Protein AF-A0A7S1BGA7-F1 (afdb_monomer_lite)

Sequence (135 aa):
MKSSSRQMRRGGRAHPSSSSSSSSSSSMCDEYGHMTSEGHTYIHPTPFVLQNGAVLPRAQLRYRIYTDTVLNERRDNVLVICHALTGNASLDSWWGGLLGPGRAFDTSRYLVVCANVLGSCYGSTCALSENPDTP

Structure (mmCIF, N/CA/C/O backbone):
data_AF-A0A7S1BGA7-F1
#
_entry.id   AF-A0A7S1BGA7-F1
#
loop_
_atom_site.group_PDB
_atom_site.id
_atom_site.type_symbol
_atom_site.label_atom_id
_atom_site.label_alt_id
_atom_site.label_comp_id
_atom_site.label_asym_id
_atom_site.label_entity_id
_atom_site.label_seq_id
_atom_site.pdbx_PDB_ins_code
_atom_site.Cartn_x
_atom_site.Cartn_y
_atom_site.Cartn_z
_atom_site.occupancy
_atom_site.B_iso_or_equiv
_atom_site.auth_seq_id
_atom_site.auth_comp_id
_atom_site.auth_asym_id
_atom_site.auth_atom_id
_atom_site.pdbx_PDB_model_num
ATOM 1 N N . MET A 1 1 ? -6.233 56.112 64.929 1.00 36.75 1 MET A N 1
ATOM 2 C CA . MET A 1 1 ? -5.097 56.999 65.288 1.00 36.75 1 MET A CA 1
ATOM 3 C C . MET A 1 1 ? -3.824 56.261 64.871 1.00 36.75 1 MET A C 1
ATOM 5 O O . MET A 1 1 ? -3.621 55.191 65.409 1.00 36.75 1 MET A O 1
ATOM 9 N N . LYS A 1 2 ? -2.985 56.634 63.900 1.00 35.62 2 LYS A N 1
ATOM 10 C CA . LYS A 1 2 ? -2.779 57.838 63.077 1.00 35.62 2 LYS A CA 1
ATOM 11 C C . LYS A 1 2 ? -2.262 57.417 61.675 1.00 35.62 2 LYS A C 1
ATOM 13 O O . LYS A 1 2 ? -1.723 56.328 61.529 1.00 35.62 2 LYS A O 1
ATOM 18 N N . SER A 1 3 ? -2.450 58.327 60.714 1.00 36.50 3 SER A N 1
ATOM 19 C CA . SER A 1 3 ? -1.900 58.481 59.345 1.00 36.50 3 SER A CA 1
ATOM 20 C C . SER A 1 3 ? -0.373 58.223 59.218 1.00 36.50 3 SER A C 1
ATOM 22 O O . SER A 1 3 ? 0.287 58.086 60.236 1.00 36.50 3 SER A O 1
ATOM 24 N N . SER A 1 4 ? 0.329 58.220 58.072 1.00 40.41 4 SER A N 1
ATOM 25 C CA . SER 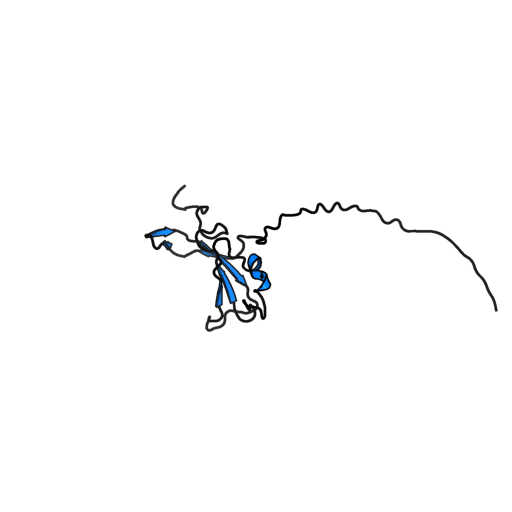A 1 4 ? 0.165 58.906 56.779 1.00 40.41 4 SER A CA 1
ATOM 26 C C . SER A 1 4 ? 1.229 58.423 55.759 1.00 40.41 4 SER A C 1
ATOM 28 O O . SER A 1 4 ? 2.377 58.211 56.133 1.00 40.41 4 SER A O 1
ATOM 30 N N . SER A 1 5 ? 0.835 58.318 54.486 1.00 45.41 5 SER A N 1
ATOM 31 C CA . SER A 1 5 ? 1.498 58.697 53.212 1.00 45.41 5 SER A CA 1
ATOM 32 C C . SER A 1 5 ? 3.036 58.813 53.062 1.00 45.41 5 SER A C 1
ATOM 34 O O . SER A 1 5 ? 3.645 59.679 53.687 1.00 45.41 5 SER A O 1
ATOM 36 N N . ARG A 1 6 ? 3.611 58.159 52.024 1.00 38.50 6 ARG A N 1
ATOM 37 C CA . ARG A 1 6 ? 4.491 58.810 51.011 1.00 38.50 6 ARG A CA 1
ATOM 38 C C . ARG A 1 6 ? 4.761 57.946 49.754 1.00 38.50 6 ARG A C 1
ATOM 40 O O . ARG A 1 6 ? 5.230 56.820 49.836 1.00 38.50 6 ARG A O 1
ATOM 47 N N . GLN A 1 7 ? 4.482 58.546 48.597 1.00 39.56 7 GLN A N 1
ATOM 48 C CA . GLN A 1 7 ? 4.883 58.222 47.209 1.00 39.56 7 GLN A CA 1
ATOM 49 C C . GLN A 1 7 ? 6.435 58.297 47.068 1.00 39.56 7 GLN A C 1
ATOM 51 O O . GLN A 1 7 ? 7.061 58.922 47.916 1.00 39.56 7 GLN A O 1
ATOM 56 N N . MET A 1 8 ? 7.190 57.795 46.077 1.00 31.98 8 MET A N 1
ATOM 57 C CA . MET A 1 8 ? 7.016 57.537 44.639 1.00 31.98 8 MET A CA 1
ATOM 58 C C . MET A 1 8 ? 8.352 56.921 44.103 1.00 31.98 8 MET A C 1
ATOM 60 O O . MET A 1 8 ? 9.393 57.190 44.694 1.00 31.98 8 MET A O 1
ATOM 64 N N . ARG A 1 9 ? 8.324 56.281 42.913 1.00 32.12 9 ARG A N 1
ATOM 65 C CA . ARG A 1 9 ? 9.355 56.257 41.826 1.00 32.12 9 ARG A CA 1
ATOM 66 C C . ARG A 1 9 ? 10.189 54.991 41.509 1.00 32.12 9 ARG A C 1
ATOM 68 O O . ARG A 1 9 ? 11.112 54.636 42.222 1.00 32.12 9 ARG A O 1
ATOM 75 N N . ARG A 1 10 ? 9.998 54.600 40.232 1.00 30.73 10 ARG A N 1
ATOM 76 C CA . ARG A 1 10 ? 10.971 54.281 39.155 1.00 30.73 10 ARG A CA 1
ATOM 77 C C . ARG A 1 10 ? 11.572 52.872 39.085 1.00 30.73 10 ARG A C 1
ATOM 79 O O . ARG A 1 10 ? 12.309 52.452 39.959 1.00 30.73 10 ARG A O 1
ATOM 86 N N . GLY A 1 11 ? 11.370 52.240 37.922 1.00 32.03 11 GLY A N 1
ATOM 87 C CA . GLY A 1 11 ? 12.195 51.129 37.442 1.00 32.03 11 GLY A CA 1
ATOM 88 C C . GLY A 1 11 ? 11.486 50.206 36.450 1.00 32.03 11 GLY A C 1
ATOM 89 O O . GLY A 1 11 ? 11.369 49.018 36.718 1.00 32.03 11 GLY A O 1
ATOM 90 N N . GLY A 1 12 ? 10.974 50.736 35.331 1.00 30.98 12 GLY A N 1
ATOM 91 C CA . GLY A 1 12 ? 10.461 49.901 34.240 1.00 30.98 12 GLY A CA 1
ATOM 92 C C . GLY A 1 12 ? 11.595 49.067 33.641 1.00 30.98 12 GLY A C 1
ATOM 93 O O . GLY A 1 12 ? 12.601 49.622 33.201 1.00 30.98 12 GLY A O 1
ATOM 94 N N . ARG A 1 13 ? 11.448 47.740 33.673 1.00 33.22 13 ARG A N 1
ATOM 95 C CA . ARG A 1 13 ? 12.369 46.785 33.048 1.00 33.22 13 ARG A CA 1
ATOM 96 C C . ARG A 1 13 ? 12.336 46.950 31.529 1.00 33.22 13 ARG A C 1
ATOM 98 O O . ARG A 1 13 ? 11.271 46.929 30.921 1.00 33.22 13 ARG A O 1
ATOM 105 N N . ALA A 1 14 ? 13.519 47.081 30.937 1.00 33.19 14 ALA A N 1
ATOM 106 C CA . ALA A 1 14 ? 13.724 46.982 29.503 1.00 33.19 14 ALA A CA 1
ATOM 107 C C . ALA A 1 14 ? 13.387 45.558 29.028 1.00 33.19 14 ALA A C 1
ATOM 109 O O . ALA A 1 14 ? 13.957 44.587 29.525 1.00 33.19 14 ALA A O 1
ATOM 110 N N . HIS A 1 15 ? 12.468 45.444 28.072 1.00 32.72 15 HIS A N 1
ATOM 111 C CA . HIS A 1 15 ? 12.292 44.240 27.266 1.00 32.72 15 HIS A CA 1
ATOM 112 C C . HIS A 1 15 ? 13.184 44.378 26.025 1.00 32.72 15 HIS A C 1
ATOM 114 O O . HIS A 1 15 ? 13.000 45.336 25.273 1.00 32.72 15 HIS A O 1
ATOM 120 N N . PRO A 1 16 ? 14.153 43.480 25.786 1.00 34.84 16 PRO A N 1
ATOM 121 C CA . PRO A 1 16 ? 14.876 43.474 24.526 1.00 34.84 16 PRO A CA 1
ATOM 122 C C . PRO A 1 16 ? 13.945 42.987 23.409 1.00 34.84 16 PRO A C 1
ATOM 124 O O . PRO A 1 16 ? 13.429 41.868 23.436 1.00 34.84 16 PRO A O 1
ATOM 127 N N . SER A 1 17 ? 13.733 43.854 22.424 1.00 40.25 17 SER A N 1
ATOM 128 C CA . SER A 1 17 ? 13.124 43.540 21.138 1.00 40.25 17 SER A CA 1
ATOM 129 C C . SER A 1 17 ? 14.020 42.562 20.377 1.00 40.25 17 SER A C 1
ATOM 131 O O . SER A 1 17 ? 15.036 42.961 19.808 1.00 40.25 17 SER A O 1
ATOM 133 N N . SER A 1 18 ? 13.651 41.283 20.367 1.00 36.66 18 SER A N 1
ATOM 134 C CA . SER A 1 18 ? 14.172 40.318 19.401 1.00 36.66 18 SER A CA 1
ATOM 135 C C . SER A 1 18 ? 13.182 40.232 18.244 1.00 36.66 18 SER A C 1
ATOM 137 O O . SER A 1 18 ? 12.156 39.559 18.309 1.00 36.66 18 SER A O 1
ATOM 139 N N . SER A 1 19 ? 13.473 40.972 17.178 1.00 41.38 19 SER A N 1
ATOM 140 C CA . SER A 1 19 ? 12.835 40.779 15.882 1.00 41.38 19 SER A CA 1
ATOM 141 C C . SER A 1 19 ? 13.330 39.452 15.309 1.00 41.38 19 SER A C 1
ATOM 143 O O . SER A 1 19 ? 14.361 39.402 14.639 1.00 41.38 19 SER A O 1
ATOM 145 N N . SER A 1 20 ? 12.628 38.361 15.614 1.00 38.22 20 SER A N 1
ATOM 146 C CA . SER A 1 20 ? 12.777 37.124 14.856 1.00 38.22 20 SER A CA 1
ATOM 147 C C . SER A 1 20 ? 12.093 37.345 13.512 1.00 38.22 20 SER A C 1
ATOM 149 O O . SER A 1 20 ? 10.874 37.455 13.409 1.00 38.22 20 SER A O 1
ATOM 151 N N . SER A 1 21 ? 12.899 37.491 12.465 1.00 40.28 21 SER A N 1
ATOM 152 C CA . SER A 1 21 ? 12.422 37.414 11.093 1.00 40.28 21 SER A CA 1
ATOM 153 C C . SER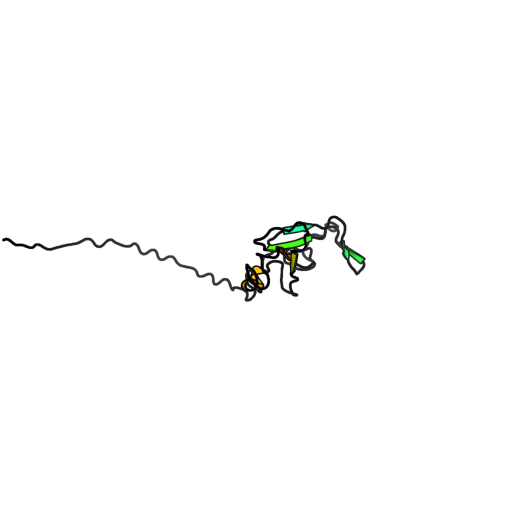 A 1 21 ? 11.926 35.989 10.863 1.00 40.28 21 SER A C 1
ATOM 155 O O . SER A 1 21 ? 12.705 35.103 10.512 1.00 40.28 21 SER A O 1
ATOM 157 N N . SER A 1 22 ? 10.636 35.748 11.091 1.00 42.06 22 SER A N 1
ATOM 158 C CA . SER A 1 22 ? 9.963 34.567 10.570 1.00 42.06 22 SER A CA 1
ATOM 159 C C . SER A 1 22 ? 9.897 34.729 9.057 1.00 42.06 22 SER A C 1
ATOM 161 O O . SER A 1 22 ? 8.933 35.266 8.507 1.00 42.06 22 SER A O 1
ATOM 163 N N . SER A 1 23 ? 10.962 34.303 8.379 1.00 41.41 23 SER A N 1
ATOM 164 C CA . SER A 1 23 ? 10.896 33.922 6.981 1.00 41.41 23 SER A CA 1
ATOM 165 C C . SER A 1 23 ? 9.859 32.814 6.905 1.00 41.41 23 SER A C 1
ATOM 167 O O . SER A 1 23 ? 10.144 31.649 7.175 1.00 41.41 23 SER A O 1
ATOM 169 N N . SER A 1 24 ? 8.622 33.215 6.637 1.00 47.78 24 SER A N 1
ATOM 170 C CA . SER A 1 24 ? 7.554 32.301 6.293 1.00 47.78 24 SER A CA 1
ATOM 171 C C . SER A 1 24 ? 7.966 31.733 4.946 1.00 47.78 24 SER A C 1
ATOM 173 O O . SER A 1 24 ? 7.671 32.324 3.909 1.00 47.78 24 SER A O 1
A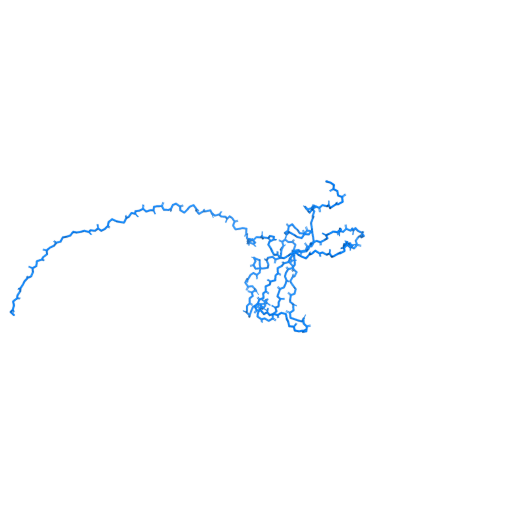TOM 175 N N . SER A 1 25 ? 8.732 30.640 4.952 1.00 43.53 25 SER A N 1
ATOM 176 C CA . SER A 1 25 ? 8.806 29.788 3.781 1.00 43.53 25 SER A CA 1
ATOM 177 C C . SER A 1 25 ? 7.392 29.266 3.623 1.00 43.53 25 SER A C 1
ATOM 179 O O . SER A 1 25 ? 6.981 28.311 4.281 1.00 43.53 25 SER A O 1
ATOM 181 N N . SER A 1 26 ? 6.614 29.962 2.806 1.00 48.00 26 SER A N 1
ATOM 182 C CA . SER A 1 26 ? 5.437 29.402 2.178 1.00 48.00 26 SER A CA 1
ATOM 183 C C . SER A 1 26 ? 5.981 28.299 1.280 1.00 48.00 26 SER A C 1
ATOM 185 O O . SER A 1 26 ? 6.192 28.490 0.086 1.00 48.00 26 SER A O 1
ATOM 187 N N . SER A 1 27 ? 6.318 27.152 1.885 1.00 53.69 27 SER A N 1
ATOM 188 C CA . SER A 1 27 ? 6.406 25.917 1.135 1.00 53.69 27 SER A CA 1
ATOM 189 C C . SER A 1 27 ? 5.049 25.829 0.477 1.00 53.69 27 SER A C 1
ATOM 191 O O . SER A 1 27 ? 4.031 25.794 1.176 1.00 53.69 27 SER A O 1
ATOM 193 N N . MET A 1 28 ? 5.043 25.930 -0.844 1.00 43.75 28 MET A N 1
ATOM 194 C CA . MET A 1 28 ? 3.889 25.609 -1.650 1.00 43.75 28 MET A CA 1
ATOM 195 C C . MET A 1 28 ? 3.528 24.188 -1.233 1.00 43.75 28 MET A C 1
ATOM 197 O O . MET A 1 28 ? 4.207 23.239 -1.608 1.00 43.75 28 MET A O 1
ATOM 201 N N . CYS A 1 29 ? 2.575 24.076 -0.308 1.00 45.84 29 CYS A N 1
ATOM 202 C CA . CYS A 1 29 ? 1.969 22.809 0.015 1.00 45.84 29 CYS A CA 1
ATOM 203 C C . CYS A 1 29 ? 1.309 22.462 -1.304 1.00 45.84 29 CYS A C 1
ATOM 205 O O . CYS A 1 29 ? 0.420 23.182 -1.766 1.00 45.84 29 CYS A O 1
ATOM 207 N N . ASP A 1 30 ? 1.845 21.456 -1.979 1.00 56.03 30 ASP A N 1
ATOM 208 C CA . ASP A 1 30 ? 1.081 20.835 -3.028 1.00 56.03 30 ASP A CA 1
ATOM 209 C C . ASP A 1 30 ? -0.268 20.464 -2.414 1.00 56.03 30 ASP A C 1
ATOM 211 O O . ASP A 1 30 ? -0.380 20.053 -1.257 1.00 56.03 30 ASP A O 1
ATOM 215 N N . GLU A 1 31 ? -1.328 20.684 -3.177 1.00 60.00 31 GLU A N 1
ATOM 216 C CA . GLU A 1 31 ? -2.700 20.390 -2.758 1.00 60.00 31 GLU A CA 1
ATOM 217 C C . GLU A 1 31 ? -2.859 18.936 -2.262 1.00 60.00 31 GLU A C 1
ATOM 219 O O . GLU A 1 31 ? -3.776 18.609 -1.515 1.00 60.00 31 GLU A O 1
ATOM 224 N N . TYR A 1 32 ? -1.910 18.078 -2.639 1.00 58.31 32 TYR A N 1
ATOM 225 C CA . TYR A 1 32 ? -1.825 16.658 -2.343 1.00 58.31 32 TYR A CA 1
ATOM 226 C C . TYR A 1 32 ? -1.128 16.316 -1.009 1.00 58.31 32 TYR A C 1
ATOM 228 O O . TYR A 1 32 ? -1.130 15.151 -0.609 1.00 58.31 32 TYR A O 1
ATOM 236 N N . GLY A 1 33 ? -0.578 17.305 -0.297 1.00 63.06 33 GLY A N 1
ATOM 237 C CA . GLY A 1 33 ? 0.164 17.104 0.948 1.00 63.06 33 GLY A CA 1
ATOM 238 C C . GLY A 1 33 ? 1.562 16.512 0.735 1.00 63.06 33 GLY A C 1
ATOM 239 O O . GLY A 1 33 ? 1.954 16.146 -0.364 1.00 63.06 33 GLY A O 1
ATOM 240 N N . HIS A 1 34 ? 2.336 16.373 1.816 1.00 70.19 34 HIS A N 1
ATOM 241 C CA . HIS A 1 34 ? 3.726 15.915 1.739 1.00 70.19 34 HIS A CA 1
ATOM 242 C C . HIS A 1 34 ? 3.824 14.460 1.234 1.00 70.19 34 HIS A C 1
ATOM 244 O O . HIS A 1 34 ? 3.585 13.498 1.976 1.00 70.19 34 HIS A O 1
ATOM 250 N N . MET A 1 35 ? 4.171 14.304 -0.045 1.00 72.19 35 MET A N 1
ATOM 251 C CA . MET A 1 35 ? 4.348 13.015 -0.711 1.00 72.19 35 MET A CA 1
ATOM 252 C C . MET A 1 35 ? 5.747 12.449 -0.441 1.00 72.19 35 MET A C 1
ATOM 254 O O . MET A 1 35 ? 6.733 12.873 -1.041 1.00 72.19 35 MET A O 1
ATOM 258 N N . THR A 1 36 ? 5.837 11.460 0.450 1.00 80.31 36 THR A N 1
ATOM 259 C CA . THR A 1 36 ? 7.103 10.803 0.819 1.00 80.31 36 THR A CA 1
ATOM 260 C C . THR A 1 36 ? 7.244 9.411 0.218 1.00 80.31 36 THR A C 1
ATOM 262 O O . THR A 1 36 ? 6.264 8.745 -0.112 1.00 80.31 36 THR A O 1
ATOM 265 N N . SER A 1 37 ? 8.486 8.939 0.122 1.00 81.88 37 SER A N 1
ATOM 266 C CA . SER A 1 37 ? 8.825 7.535 -0.141 1.00 81.88 37 SER A CA 1
ATOM 267 C C . SER A 1 37 ? 9.165 6.765 1.144 1.00 81.88 37 SER A C 1
ATOM 269 O O . SER A 1 37 ? 9.764 5.689 1.080 1.00 81.88 37 SER A O 1
ATOM 271 N N . GLU A 1 38 ? 8.806 7.308 2.311 1.00 88.19 38 GLU A N 1
ATOM 272 C CA . GLU A 1 38 ? 9.047 6.687 3.614 1.00 88.19 38 GLU A CA 1
ATOM 273 C C . GLU A 1 38 ? 8.179 5.439 3.818 1.00 88.19 38 GLU A C 1
ATOM 275 O O . GLU A 1 38 ? 7.092 5.297 3.256 1.00 88.19 38 GLU A O 1
ATOM 280 N N . GLY A 1 39 ? 8.661 4.516 4.647 1.00 93.12 39 GLY A N 1
ATOM 281 C CA . GLY A 1 39 ? 7.951 3.289 4.994 1.00 93.12 39 GLY A CA 1
ATOM 282 C C . GLY A 1 39 ? 8.841 2.060 4.905 1.00 93.12 39 GLY A C 1
ATOM 283 O O . GLY A 1 39 ? 10.065 2.148 4.825 1.00 93.12 39 GLY A O 1
ATOM 284 N N . HIS A 1 40 ? 8.221 0.892 4.864 1.00 96.69 40 HIS A N 1
ATOM 285 C CA . HIS A 1 40 ? 8.901 -0.396 4.795 1.00 96.69 40 HIS A CA 1
ATOM 286 C C . HIS A 1 40 ? 9.085 -0.841 3.343 1.00 96.69 40 HIS A C 1
ATOM 288 O O . HIS A 1 40 ? 8.236 -0.567 2.497 1.00 96.69 40 HIS A O 1
ATOM 294 N N . THR A 1 41 ? 10.183 -1.539 3.056 1.00 97.25 41 THR A N 1
ATOM 295 C CA . THR A 1 41 ? 10.389 -2.198 1.761 1.00 97.25 41 THR A CA 1
ATOM 296 C C . THR A 1 41 ? 10.228 -3.695 1.936 1.00 97.25 41 THR A C 1
ATOM 298 O O . THR A 1 41 ? 10.969 -4.312 2.698 1.00 97.25 41 THR A O 1
ATOM 301 N N . TYR A 1 42 ? 9.317 -4.289 1.176 1.00 97.38 42 TYR A N 1
ATOM 302 C CA . TYR A 1 42 ? 9.334 -5.719 0.920 1.00 97.38 42 TYR A CA 1
ATOM 303 C C . TYR A 1 42 ? 10.162 -5.987 -0.338 1.00 97.38 42 TYR A C 1
ATOM 305 O O . TYR A 1 42 ? 9.912 -5.383 -1.380 1.00 97.38 42 TYR A O 1
ATOM 313 N N . ILE A 1 43 ? 11.148 -6.879 -0.245 1.00 96.75 43 ILE A N 1
ATOM 314 C CA . ILE A 1 43 ? 11.920 -7.352 -1.397 1.00 96.75 43 ILE A CA 1
ATOM 315 C C . ILE A 1 43 ? 11.381 -8.729 -1.762 1.00 96.75 43 ILE A C 1
ATOM 317 O O . ILE A 1 43 ? 11.402 -9.643 -0.935 1.00 96.75 43 ILE A O 1
ATOM 321 N N . HIS A 1 44 ? 10.890 -8.872 -2.989 1.00 96.19 44 HIS A N 1
ATOM 322 C CA . HIS A 1 44 ? 10.406 -10.152 -3.479 1.00 96.19 44 HIS A CA 1
ATOM 323 C C . HIS A 1 44 ? 11.579 -11.153 -3.533 1.00 96.19 44 HIS A C 1
ATOM 325 O O . HIS A 1 44 ? 12.639 -10.813 -4.064 1.00 96.19 44 HIS A O 1
ATOM 331 N N . PRO A 1 45 ? 11.432 -12.368 -2.972 1.00 96.00 45 PRO A N 1
ATOM 332 C CA . PRO A 1 45 ? 12.559 -13.276 -2.736 1.00 96.00 45 PRO A CA 1
ATOM 333 C C . PRO A 1 45 ? 13.096 -13.942 -4.008 1.00 96.00 45 PRO A C 1
ATOM 335 O O . PRO A 1 45 ? 14.187 -14.505 -3.997 1.00 96.00 45 PRO A O 1
ATOM 338 N N . THR A 1 46 ? 12.327 -13.911 -5.093 1.00 95.81 46 THR A N 1
ATOM 339 C CA . THR A 1 46 ? 12.667 -14.515 -6.386 1.00 95.81 46 THR A CA 1
ATOM 340 C C . THR A 1 46 ? 12.424 -13.523 -7.525 1.00 95.81 46 THR A C 1
ATOM 342 O O . THR A 1 46 ? 11.725 -12.527 -7.319 1.00 95.81 46 THR A O 1
ATOM 345 N N . PRO A 1 47 ? 12.959 -13.764 -8.736 1.00 95.62 47 PRO A N 1
ATOM 346 C CA . PRO A 1 47 ? 12.652 -12.920 -9.884 1.00 95.62 47 PRO A CA 1
ATOM 347 C C . PRO A 1 47 ? 11.140 -12.846 -10.128 1.00 95.62 47 PRO A C 1
ATOM 349 O O . PRO A 1 47 ? 10.459 -13.870 -10.211 1.00 95.62 47 PRO A O 1
ATOM 352 N N . PHE A 1 48 ? 10.606 -11.629 -10.212 1.00 96.31 48 PHE A N 1
ATOM 353 C CA . PHE A 1 48 ? 9.176 -11.397 -10.379 1.00 96.31 48 PHE A CA 1
ATOM 354 C C . PHE A 1 48 ? 8.831 -11.341 -11.868 1.00 96.31 48 PHE A C 1
ATOM 356 O O . PHE A 1 48 ? 9.242 -10.416 -12.572 1.00 96.31 48 PHE A O 1
ATOM 363 N N . VAL A 1 49 ? 8.098 -12.346 -12.349 1.00 97.06 49 VAL A N 1
ATOM 364 C CA . VAL A 1 49 ? 7.678 -12.454 -13.752 1.00 97.06 49 VAL A CA 1
ATOM 365 C C . VAL A 1 49 ? 6.408 -11.636 -13.965 1.00 97.06 49 VAL A C 1
ATOM 367 O O . VAL A 1 49 ? 5.379 -11.883 -13.337 1.00 97.06 49 VAL A O 1
ATOM 370 N N . LEU A 1 50 ? 6.483 -10.654 -14.857 1.00 97.00 50 LEU A N 1
ATOM 371 C CA . LEU A 1 50 ? 5.355 -9.822 -15.253 1.00 97.00 50 LEU A CA 1
ATOM 372 C C . LEU A 1 50 ? 4.435 -10.576 -16.218 1.00 97.00 50 LEU A C 1
ATOM 374 O O . LEU A 1 50 ? 4.843 -11.512 -16.902 1.00 97.00 50 LEU A O 1
ATOM 378 N N . GLN A 1 51 ? 3.191 -10.111 -16.341 1.00 97.88 51 GLN A N 1
ATOM 379 C CA . GLN A 1 51 ? 2.200 -10.716 -17.239 1.00 97.88 51 GLN A CA 1
ATOM 380 C C . GLN A 1 51 ? 2.655 -10.757 -18.711 1.00 97.88 51 GLN A C 1
ATOM 382 O O . GLN A 1 51 ? 2.256 -11.649 -19.452 1.00 97.88 51 GLN A O 1
ATOM 387 N N . ASN A 1 52 ? 3.497 -9.814 -19.141 1.00 97.56 52 ASN A N 1
ATOM 388 C CA . ASN A 1 52 ? 4.056 -9.775 -20.496 1.00 97.56 52 ASN A CA 1
ATOM 389 C C . ASN A 1 52 ? 5.318 -10.646 -20.677 1.00 97.56 52 ASN A C 1
ATOM 391 O O . ASN A 1 52 ? 5.939 -10.591 -21.735 1.00 97.56 52 ASN A O 1
ATOM 395 N N . GLY A 1 53 ? 5.721 -11.412 -19.660 1.00 97.50 53 GLY A N 1
ATOM 396 C CA . GLY A 1 53 ? 6.900 -12.278 -19.683 1.00 97.50 53 GLY A CA 1
ATOM 397 C C . GLY A 1 53 ? 8.224 -11.592 -19.330 1.00 97.50 53 GLY A C 1
ATOM 398 O O . GLY A 1 53 ? 9.225 -12.285 -19.164 1.00 97.50 53 GLY A O 1
ATOM 399 N N . ALA A 1 54 ? 8.257 -10.264 -19.173 1.00 94.62 54 ALA A N 1
ATOM 400 C CA . ALA A 1 54 ? 9.441 -9.579 -18.658 1.00 94.62 54 ALA A CA 1
ATOM 401 C C . ALA A 1 54 ? 9.686 -9.932 -17.181 1.00 94.62 54 ALA A C 1
ATOM 403 O O . ALA A 1 54 ? 8.769 -10.329 -16.461 1.00 94.62 54 ALA A O 1
ATOM 404 N N . VAL A 1 55 ? 10.925 -9.767 -16.716 1.00 95.12 55 VAL A N 1
ATOM 405 C CA . VAL A 1 55 ? 11.340 -10.164 -15.365 1.00 95.12 55 VAL A CA 1
ATOM 406 C C . VAL A 1 55 ? 11.912 -8.966 -14.619 1.00 95.12 55 VAL A C 1
ATOM 408 O O . VAL A 1 55 ? 12.749 -8.243 -15.150 1.00 95.12 55 VAL A O 1
ATOM 411 N N . LEU A 1 56 ? 11.480 -8.779 -13.372 1.00 95.06 56 LEU A N 1
ATOM 412 C CA . LEU A 1 56 ? 12.120 -7.885 -12.410 1.00 95.06 56 LEU A CA 1
ATOM 413 C C . LEU A 1 56 ? 12.978 -8.738 -11.459 1.00 95.06 56 LEU A C 1
ATOM 415 O O . LEU A 1 56 ? 12.410 -9.411 -10.593 1.00 95.06 56 LEU A O 1
ATOM 419 N N . PRO A 1 57 ? 14.322 -8.733 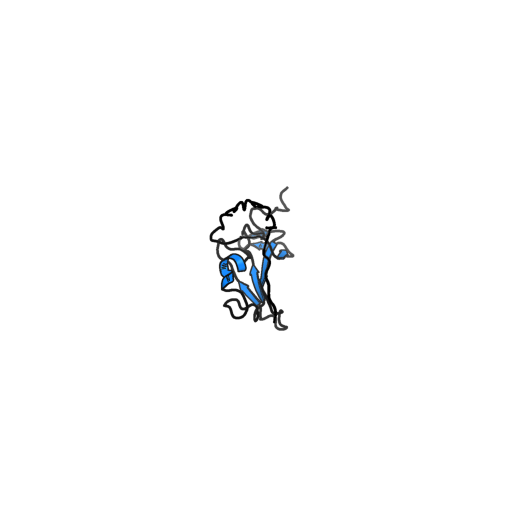-11.578 1.00 93.12 57 PRO A N 1
ATOM 420 C CA . PRO A 1 57 ? 15.190 -9.632 -10.808 1.00 93.12 57 PRO A CA 1
ATOM 421 C C . PRO A 1 57 ? 15.067 -9.450 -9.292 1.00 93.12 57 PRO A C 1
ATOM 423 O O . PRO A 1 57 ? 15.175 -10.409 -8.532 1.00 93.12 57 PRO A O 1
ATOM 426 N N . ARG A 1 58 ? 14.818 -8.210 -8.855 1.00 92.44 58 ARG A N 1
ATOM 427 C CA . ARG A 1 58 ? 14.734 -7.815 -7.445 1.00 92.44 58 ARG A CA 1
ATOM 428 C C . ARG A 1 58 ? 13.611 -6.802 -7.237 1.00 92.44 58 ARG A C 1
ATOM 430 O O . ARG A 1 58 ? 13.864 -5.635 -6.942 1.00 92.44 58 ARG A O 1
ATOM 437 N N . ALA A 1 59 ? 12.370 -7.239 -7.450 1.00 96.12 59 ALA A N 1
ATOM 438 C CA . ALA A 1 59 ? 11.201 -6.385 -7.261 1.00 96.12 59 ALA A CA 1
ATOM 439 C C . ALA A 1 59 ? 11.082 -5.928 -5.796 1.00 96.12 59 ALA A C 1
ATOM 441 O O . ALA A 1 59 ? 11.139 -6.733 -4.866 1.00 96.12 59 ALA A O 1
ATOM 442 N N . GLN A 1 60 ? 10.913 -4.626 -5.603 1.00 96.56 60 GLN A N 1
ATOM 443 C CA . GLN A 1 60 ? 10.766 -3.960 -4.318 1.00 96.56 60 GLN A CA 1
ATOM 444 C C . GLN A 1 60 ? 9.389 -3.310 -4.250 1.00 96.56 60 GLN A C 1
ATOM 446 O O . GLN A 1 60 ? 8.989 -2.579 -5.158 1.00 96.56 60 GLN A O 1
ATOM 451 N N . LEU A 1 61 ? 8.679 -3.553 -3.156 1.00 97.25 61 LEU A N 1
ATOM 452 C CA . LEU A 1 61 ? 7.382 -2.960 -2.872 1.00 97.25 61 LEU A CA 1
ATOM 453 C C . LEU A 1 61 ? 7.502 -2.097 -1.617 1.00 97.25 61 LEU A C 1
ATOM 455 O O . LEU A 1 61 ? 7.723 -2.615 -0.519 1.00 97.25 61 LEU A O 1
ATOM 459 N N . ARG A 1 62 ? 7.364 -0.779 -1.773 1.00 97.88 62 ARG A N 1
ATOM 460 C CA . ARG A 1 62 ? 7.251 0.153 -0.649 1.00 97.88 62 ARG A CA 1
ATOM 461 C C . ARG A 1 62 ? 5.842 0.064 -0.074 1.00 97.88 62 ARG A C 1
ATOM 463 O O . ARG A 1 62 ? 4.869 0.078 -0.822 1.00 97.88 62 ARG A O 1
ATOM 470 N N . TYR A 1 63 ? 5.718 0.017 1.245 1.00 97.75 63 TYR A N 1
ATOM 471 C CA . TYR A 1 63 ? 4.425 0.048 1.922 1.00 97.75 63 TYR A CA 1
ATOM 472 C C . TYR A 1 63 ? 4.508 0.733 3.287 1.00 97.75 63 TYR A C 1
ATOM 474 O O . TYR A 1 63 ? 5.575 0.828 3.901 1.00 97.75 63 TYR A O 1
ATOM 482 N N . ARG A 1 64 ? 3.361 1.185 3.790 1.00 97.44 64 ARG A N 1
ATOM 483 C CA . ARG A 1 64 ? 3.193 1.690 5.157 1.00 97.44 64 ARG A CA 1
ATOM 484 C C . ARG A 1 64 ? 2.084 0.920 5.860 1.00 97.44 64 ARG A C 1
ATOM 486 O O . ARG A 1 64 ? 1.164 0.411 5.220 1.00 97.44 64 ARG A O 1
ATOM 493 N N . ILE A 1 65 ? 2.221 0.812 7.178 1.00 97.12 65 ILE A N 1
ATOM 494 C CA . ILE A 1 65 ? 1.243 0.185 8.065 1.00 97.12 65 ILE A CA 1
ATOM 495 C C . ILE A 1 65 ? 0.753 1.254 9.037 1.00 97.12 65 ILE A C 1
ATOM 497 O O . ILE A 1 65 ? 1.570 1.961 9.625 1.00 97.12 65 ILE A O 1
ATOM 501 N N . TYR A 1 66 ? -0.560 1.335 9.214 1.00 97.00 66 TYR A N 1
ATOM 502 C CA . TYR A 1 66 ? -1.230 2.214 10.164 1.00 97.00 66 TYR A CA 1
ATOM 503 C C . TYR A 1 66 ? -2.130 1.357 11.042 1.00 97.00 66 TYR A C 1
ATOM 505 O O . TYR A 1 66 ? -3.028 0.676 10.544 1.00 97.00 66 TYR A O 1
ATOM 513 N N . THR A 1 67 ? -1.856 1.331 12.340 1.00 96.12 67 THR A N 1
ATOM 514 C CA . THR A 1 67 ? -2.583 0.462 13.259 1.00 96.12 67 THR A CA 1
ATOM 515 C C . THR A 1 67 ? -2.410 0.931 14.695 1.00 96.12 67 THR A C 1
ATOM 517 O O . THR A 1 67 ? -1.305 1.286 15.097 1.00 96.12 67 THR A O 1
ATOM 520 N N . ASP A 1 68 ? -3.497 0.865 15.458 1.00 96.38 68 ASP A N 1
ATOM 521 C CA . ASP A 1 68 ? -3.503 0.956 16.923 1.00 96.38 68 ASP A CA 1
ATOM 522 C C . ASP A 1 68 ? -3.787 -0.422 17.551 1.00 96.38 68 ASP A C 1
ATOM 524 O O . ASP A 1 68 ? -3.830 -0.577 18.770 1.00 96.38 68 ASP A O 1
ATOM 528 N N . THR A 1 69 ? -3.991 -1.438 16.706 1.00 92.94 69 THR A N 1
ATOM 529 C CA . THR A 1 69 ? -4.231 -2.832 17.077 1.00 92.94 69 THR A CA 1
ATOM 530 C C . THR A 1 69 ? -3.107 -3.746 16.582 1.00 92.94 69 THR A C 1
ATOM 532 O O . THR A 1 69 ? -2.231 -3.337 15.815 1.00 92.94 69 THR A O 1
ATOM 535 N N . VAL A 1 70 ? -3.121 -5.006 17.012 1.00 95.31 70 VAL A N 1
ATOM 536 C CA . VAL A 1 70 ? -2.184 -6.040 16.550 1.00 95.31 70 VAL A CA 1
ATOM 537 C C . VAL A 1 70 ? -2.863 -6.989 15.563 1.00 95.31 70 VAL A C 1
ATOM 539 O O . VAL A 1 70 ? -4.089 -7.115 15.528 1.00 95.31 70 VAL A O 1
ATOM 542 N N . LEU A 1 71 ? -2.066 -7.676 14.742 1.00 96.81 71 LEU A N 1
ATOM 543 C CA . LEU A 1 71 ? -2.566 -8.748 13.884 1.00 96.81 71 LEU A CA 1
ATOM 544 C C . LEU A 1 71 ? -3.156 -9.860 14.763 1.00 96.81 71 LEU A C 1
ATOM 546 O O . LEU A 1 71 ? -2.474 -10.367 15.654 1.00 96.81 71 LEU A O 1
ATOM 550 N N . ASN A 1 72 ? -4.413 -10.229 14.526 1.00 96.50 72 ASN A N 1
ATOM 551 C CA . ASN A 1 72 ? -5.060 -11.281 15.305 1.00 96.50 72 ASN A CA 1
ATOM 552 C C . ASN A 1 72 ? -4.573 -12.682 14.875 1.00 96.50 72 ASN A C 1
ATOM 554 O O . ASN A 1 72 ? -3.963 -12.852 13.817 1.00 96.50 72 ASN A O 1
ATOM 558 N N . GLU A 1 73 ? -4.850 -13.709 15.684 1.00 97.88 73 GLU A N 1
ATOM 559 C CA . GLU A 1 73 ? -4.396 -15.087 15.413 1.00 97.88 73 GLU A CA 1
ATOM 560 C C . GLU A 1 73 ? -4.898 -15.631 14.068 1.00 97.88 73 GLU A C 1
ATOM 562 O O . GLU A 1 73 ? -4.177 -16.341 13.367 1.00 97.88 73 GLU A O 1
ATOM 567 N N . ARG A 1 74 ? -6.121 -15.250 13.682 1.00 98.06 74 ARG A N 1
ATOM 568 C CA . ARG A 1 74 ? -6.753 -15.629 12.410 1.00 98.06 74 ARG A CA 1
ATOM 569 C C . ARG A 1 74 ? -6.192 -14.874 11.203 1.00 98.06 74 ARG A C 1
ATOM 571 O O . ARG A 1 74 ? -6.433 -15.288 10.073 1.00 98.06 74 ARG A O 1
ATOM 578 N N . ARG A 1 75 ? -5.446 -13.792 11.439 1.00 97.06 75 ARG A N 1
ATOM 579 C CA . ARG A 1 75 ? -4.885 -12.863 10.450 1.00 97.06 75 ARG A CA 1
ATOM 580 C C . ARG A 1 75 ? -5.920 -12.293 9.478 1.00 97.06 75 ARG A C 1
ATOM 582 O O . ARG A 1 75 ? -5.598 -12.022 8.325 1.00 97.06 75 ARG A O 1
ATOM 589 N N . ASP A 1 76 ? -7.153 -12.103 9.936 1.00 97.81 76 ASP A N 1
ATOM 590 C CA . ASP A 1 76 ? -8.267 -11.614 9.113 1.00 97.81 76 ASP A CA 1
ATOM 591 C C . ASP A 1 76 ? -8.638 -10.149 9.384 1.00 97.81 76 ASP A C 1
ATOM 593 O O . ASP A 1 76 ? -9.599 -9.634 8.818 1.00 97.81 76 ASP A O 1
ATOM 597 N N . ASN A 1 77 ? -7.845 -9.449 10.200 1.00 98.06 77 ASN A N 1
ATOM 598 C CA . ASN A 1 77 ? -8.011 -8.026 10.482 1.00 98.06 77 ASN A CA 1
ATOM 599 C C . ASN A 1 77 ? -7.057 -7.127 9.678 1.00 98.06 77 ASN A C 1
ATOM 601 O O . ASN A 1 77 ? -6.671 -6.064 10.157 1.00 98.06 77 ASN A O 1
ATOM 605 N N . VAL A 1 78 ? -6.675 -7.525 8.462 1.00 98.25 78 VAL A N 1
ATOM 606 C CA . VAL A 1 78 ? -5.852 -6.694 7.569 1.00 98.25 78 VAL A CA 1
ATOM 607 C C . VAL A 1 78 ? -6.740 -5.970 6.564 1.00 98.25 78 VAL A C 1
ATOM 609 O O . VAL A 1 78 ? -7.497 -6.604 5.831 1.00 98.25 78 VAL A O 1
ATOM 612 N N . LEU A 1 79 ? -6.610 -4.645 6.497 1.00 98.12 79 LEU A N 1
ATOM 613 C CA . LEU A 1 79 ? -7.265 -3.818 5.485 1.00 98.12 79 LEU A CA 1
ATOM 614 C C . LEU A 1 79 ? -6.220 -3.313 4.491 1.00 98.12 79 LEU A C 1
ATOM 616 O O . LEU A 1 79 ? -5.357 -2.516 4.852 1.00 98.12 79 LEU A O 1
ATOM 620 N N . VAL A 1 80 ? -6.302 -3.761 3.239 1.00 97.69 80 VAL A N 1
ATOM 621 C CA . VAL A 1 80 ? -5.387 -3.328 2.175 1.00 97.69 80 VAL A CA 1
ATOM 622 C C . VAL A 1 80 ? -5.997 -2.159 1.414 1.00 97.69 80 VAL A C 1
ATOM 624 O O . VAL A 1 80 ? -7.109 -2.261 0.900 1.00 97.69 80 VAL A O 1
ATOM 627 N N . ILE A 1 81 ? -5.250 -1.064 1.317 1.00 97.19 81 ILE A N 1
ATOM 628 C CA . ILE A 1 81 ? -5.619 0.117 0.545 1.00 97.19 81 ILE A CA 1
ATOM 629 C C . ILE A 1 81 ? -4.775 0.175 -0.725 1.00 97.19 81 ILE A C 1
ATOM 631 O O . ILE A 1 81 ? -3.544 0.138 -0.682 1.00 97.19 81 ILE A O 1
ATOM 635 N N . CYS A 1 82 ? -5.460 0.286 -1.860 1.00 95.25 82 CYS A N 1
ATOM 636 C CA . CYS A 1 82 ? -4.855 0.541 -3.159 1.00 95.25 82 CYS A CA 1
ATOM 637 C C . CYS A 1 82 ? -4.994 2.028 -3.482 1.00 95.25 82 CYS A C 1
ATOM 639 O O . CYS A 1 82 ? -6.105 2.558 -3.501 1.00 95.25 82 CYS A O 1
ATOM 641 N N . HIS A 1 83 ? -3.875 2.699 -3.735 1.00 94.56 83 HIS A N 1
ATOM 642 C CA . HIS A 1 83 ? -3.896 4.101 -4.133 1.00 94.56 83 HIS A CA 1
ATOM 643 C C . HIS A 1 83 ? -4.235 4.262 -5.628 1.00 94.56 83 HIS A C 1
ATOM 645 O O . HIS A 1 83 ? -4.100 3.331 -6.423 1.00 94.56 83 HIS A O 1
ATOM 651 N N . ALA A 1 84 ? -4.671 5.464 -6.014 1.00 94.50 84 ALA A N 1
ATOM 652 C CA . ALA A 1 84 ? -4.935 5.833 -7.408 1.00 94.50 84 ALA A CA 1
ATOM 653 C C . ALA A 1 84 ? -3.642 6.201 -8.170 1.00 94.50 84 ALA A C 1
ATOM 655 O O . ALA A 1 84 ? -2.550 6.119 -7.618 1.00 94.50 84 ALA A O 1
ATOM 656 N N . LEU A 1 85 ? -3.748 6.644 -9.428 1.00 93.88 85 LEU A N 1
ATOM 657 C CA . LEU A 1 85 ? -2.607 6.830 -10.342 1.00 93.88 85 LEU A CA 1
ATOM 658 C C . LEU A 1 85 ? -1.430 7.648 -9.771 1.00 93.88 85 LEU A C 1
ATOM 660 O O . LEU A 1 85 ? -0.284 7.244 -9.930 1.00 93.88 85 LEU A O 1
ATOM 664 N N . THR A 1 86 ? -1.704 8.780 -9.119 1.00 91.44 86 THR A N 1
ATOM 665 C CA . THR A 1 86 ? -0.682 9.696 -8.572 1.00 91.44 86 THR A CA 1
ATOM 666 C C . THR A 1 86 ? -0.504 9.573 -7.057 1.00 91.44 86 THR A C 1
ATOM 668 O O . THR A 1 86 ? 0.184 10.385 -6.446 1.00 91.44 86 THR A O 1
ATOM 671 N N . GLY A 1 87 ? -1.142 8.574 -6.441 1.00 91.50 87 GLY A N 1
ATOM 672 C CA . GLY A 1 87 ? -0.995 8.297 -5.017 1.00 91.50 87 GLY A CA 1
ATOM 673 C C . GLY A 1 87 ? 0.288 7.532 -4.689 1.00 91.50 87 GLY A C 1
ATOM 674 O O . GLY A 1 87 ? 1.058 7.139 -5.565 1.00 91.50 87 GLY A O 1
ATOM 675 N N . ASN A 1 88 ? 0.494 7.296 -3.396 1.00 94.44 88 ASN A N 1
ATOM 676 C CA . ASN A 1 88 ? 1.611 6.521 -2.862 1.00 94.44 88 ASN A CA 1
ATOM 677 C C . ASN A 1 88 ? 1.196 5.767 -1.584 1.00 94.44 88 ASN A C 1
ATOM 679 O O . ASN A 1 88 ? 0.027 5.769 -1.190 1.00 94.44 88 ASN A O 1
ATOM 683 N N . ALA A 1 89 ? 2.167 5.145 -0.907 1.00 96.25 89 ALA A N 1
ATOM 684 C CA . ALA A 1 89 ? 1.940 4.434 0.354 1.00 96.25 89 ALA A CA 1
ATOM 685 C C . ALA A 1 89 ? 1.546 5.347 1.536 1.00 96.25 89 ALA A C 1
ATOM 687 O O . ALA A 1 89 ? 1.088 4.838 2.558 1.00 96.25 89 ALA A O 1
ATOM 688 N N . SER A 1 90 ? 1.708 6.669 1.420 1.00 95.06 90 SER A N 1
ATOM 689 C CA . SER A 1 90 ? 1.433 7.654 2.473 1.00 95.06 90 SER A CA 1
ATOM 690 C C . SER A 1 90 ? -0.047 8.029 2.524 1.00 95.06 90 SER A C 1
ATOM 692 O O . SER A 1 90 ? -0.437 9.154 2.226 1.00 95.06 90 SER A O 1
ATOM 694 N N . LEU A 1 91 ? -0.882 7.052 2.891 1.00 94.44 91 LEU A N 1
ATOM 695 C CA . LEU A 1 91 ? -2.341 7.174 3.011 1.00 94.44 91 LEU A CA 1
ATOM 696 C C . LEU A 1 91 ? -2.779 8.359 3.884 1.00 94.44 91 LEU A C 1
ATOM 698 O O . LEU A 1 91 ? -3.781 9.012 3.603 1.00 94.44 91 LEU A O 1
ATOM 702 N N . ASP A 1 92 ? -2.016 8.634 4.937 1.00 93.81 92 ASP A N 1
ATOM 703 C CA . ASP A 1 92 ? -2.195 9.757 5.853 1.00 93.81 92 ASP A CA 1
ATOM 704 C C . ASP A 1 92 ? -2.086 11.125 5.164 1.00 93.81 92 ASP A C 1
ATOM 706 O O . ASP A 1 92 ? -2.763 12.060 5.588 1.00 93.81 92 ASP A O 1
ATOM 710 N N . SER A 1 93 ? -1.310 11.240 4.082 1.00 91.25 93 SER A N 1
ATOM 711 C CA . SER A 1 93 ? -1.139 12.502 3.353 1.00 91.25 93 SER A CA 1
ATOM 712 C C . SER A 1 93 ? -2.366 12.869 2.511 1.00 91.25 93 SER A C 1
ATOM 714 O O . SER A 1 93 ? -2.757 14.031 2.493 1.00 91.25 93 SER A O 1
ATOM 716 N N . TRP A 1 94 ? -3.002 11.897 1.843 1.00 91.31 94 TRP A N 1
ATOM 717 C CA . TRP A 1 94 ? -4.088 12.161 0.879 1.00 91.31 94 TRP A CA 1
ATOM 718 C C . TRP A 1 94 ? -5.484 11.710 1.342 1.00 91.31 94 TRP A C 1
ATOM 720 O O . TRP A 1 94 ? -6.481 12.263 0.886 1.00 91.31 94 TRP A O 1
ATOM 730 N N . TRP A 1 95 ? -5.588 10.775 2.291 1.00 93.75 95 TRP A N 1
ATOM 731 C CA . TRP A 1 95 ? -6.844 10.357 2.940 1.00 93.75 95 TRP A CA 1
ATOM 732 C C . TRP A 1 95 ? -6.748 10.359 4.477 1.00 93.75 95 TRP A C 1
ATOM 734 O O . TRP A 1 95 ? -7.501 9.656 5.153 1.00 93.75 95 TRP A O 1
ATOM 744 N N . GLY A 1 96 ? -5.882 11.192 5.066 1.00 93.38 96 GLY A N 1
ATOM 745 C CA . GLY A 1 96 ? -5.671 11.245 6.520 1.00 93.38 96 GLY A CA 1
ATOM 746 C C . GLY A 1 96 ? -6.943 11.442 7.353 1.00 93.38 96 GLY A C 1
ATOM 747 O O . GLY A 1 96 ? -7.096 10.813 8.393 1.00 93.38 96 GLY A O 1
ATOM 748 N N . GLY A 1 97 ? -7.917 12.224 6.874 1.00 95.44 97 GLY A N 1
ATOM 749 C CA . GLY A 1 97 ? -9.200 12.414 7.572 1.00 95.44 97 GLY A CA 1
ATOM 750 C C . GLY A 1 97 ? -10.078 11.154 7.671 1.00 95.44 97 GLY A C 1
ATOM 751 O O . GLY A 1 97 ? -10.996 11.104 8.493 1.00 95.44 97 GLY A O 1
ATOM 752 N N . LEU A 1 98 ? -9.804 10.137 6.849 1.00 97.44 98 LEU A N 1
ATOM 753 C CA . LEU A 1 98 ? -10.491 8.844 6.851 1.00 97.44 98 LEU A CA 1
ATOM 754 C C . LEU A 1 98 ? -9.769 7.790 7.699 1.00 97.44 98 LEU A C 1
ATOM 756 O O . LEU A 1 98 ? -10.335 6.723 7.929 1.00 97.44 98 LEU A O 1
ATOM 760 N N . LEU A 1 99 ? -8.550 8.078 8.157 1.00 97.62 99 LEU A N 1
ATOM 761 C CA . LEU A 1 99 ? -7.681 7.157 8.878 1.00 97.62 99 LEU A CA 1
ATOM 762 C C . LEU A 1 99 ? -7.711 7.430 10.388 1.00 97.62 99 LEU A C 1
ATOM 764 O O . LEU A 1 99 ? -7.579 8.573 10.820 1.00 97.62 99 LEU A O 1
ATOM 768 N N . GLY A 1 100 ? -7.872 6.379 11.195 1.00 97.69 100 GLY A N 1
ATOM 769 C CA . GLY A 1 100 ? -7.787 6.454 12.660 1.00 97.69 100 GLY A CA 1
ATOM 770 C C . GLY A 1 100 ? -8.946 5.764 13.392 1.00 97.69 100 GLY A C 1
ATOM 771 O O . GLY A 1 100 ? -9.881 5.285 12.745 1.00 97.69 100 GLY A O 1
ATOM 772 N N . PRO A 1 101 ? -8.939 5.740 14.739 1.00 97.62 101 PRO A N 1
ATOM 773 C CA . PRO A 1 101 ? -9.965 5.063 15.532 1.00 97.62 101 PRO A CA 1
ATOM 774 C C . PRO A 1 101 ? -11.384 5.550 15.221 1.00 97.62 101 PRO A C 1
ATOM 776 O O . PRO A 1 101 ? -11.666 6.751 15.262 1.00 97.62 101 PRO A O 1
ATOM 779 N N . GLY A 1 102 ? -12.283 4.616 14.905 1.00 97.00 102 GLY A N 1
ATOM 780 C CA . GLY A 1 102 ? -13.683 4.904 14.569 1.00 97.00 102 GLY A CA 1
ATOM 781 C C . GLY A 1 102 ? -13.899 5.628 13.232 1.00 97.00 102 GLY A C 1
ATOM 782 O O . GLY A 1 102 ? -15.008 6.094 12.965 1.00 97.00 102 GLY A O 1
ATOM 783 N N . ARG A 1 103 ? -12.861 5.759 12.394 1.00 98.00 103 ARG A N 1
ATOM 784 C CA . ARG A 1 103 ? -12.955 6.320 11.035 1.00 98.00 103 ARG A CA 1
ATOM 785 C C . ARG A 1 103 ? -13.209 5.224 9.997 1.00 98.00 103 ARG A C 1
ATOM 787 O O . ARG A 1 103 ? -13.354 4.054 10.333 1.00 98.00 103 ARG A O 1
ATOM 794 N N . ALA A 1 104 ? -13.294 5.605 8.721 1.00 97.75 104 ALA A N 1
ATOM 795 C CA . ALA A 1 104 ? -13.530 4.655 7.632 1.00 97.75 104 ALA A CA 1
ATOM 796 C C . ALA A 1 104 ? -12.416 3.594 7.547 1.00 97.75 104 ALA A C 1
ATOM 798 O O . ALA A 1 104 ? -12.700 2.408 7.383 1.00 97.75 104 ALA A O 1
ATOM 799 N N . PHE A 1 105 ? -11.162 4.012 7.727 1.00 97.62 105 PHE A N 1
ATOM 8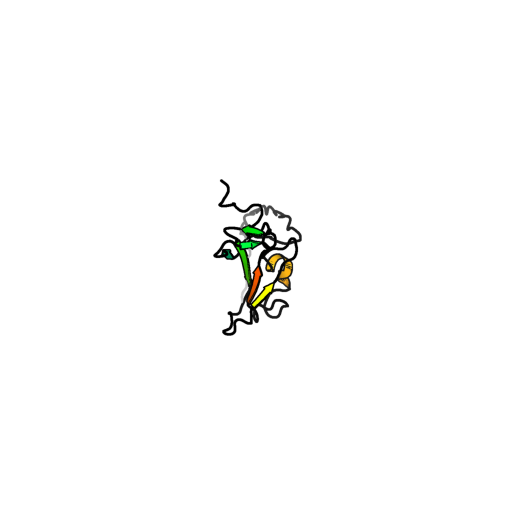00 C CA . PHE A 1 105 ? -10.004 3.136 7.892 1.00 97.62 105 PHE A CA 1
ATOM 801 C C . PHE A 1 105 ? -9.671 3.045 9.385 1.00 97.62 105 PHE A C 1
ATOM 803 O O . PHE A 1 105 ? -8.769 3.715 9.890 1.00 97.62 105 PHE A O 1
ATOM 810 N N . ASP A 1 106 ? -10.481 2.258 10.098 1.00 98.12 106 ASP A N 1
ATOM 811 C CA . ASP A 1 106 ? -10.435 2.147 11.556 1.00 98.12 106 ASP A CA 1
ATOM 812 C C . ASP A 1 106 ? -9.209 1.360 12.046 1.00 98.12 106 ASP A C 1
ATOM 814 O O . ASP A 1 106 ? -9.213 0.125 12.081 1.00 98.12 106 ASP A O 1
ATOM 818 N N . THR A 1 107 ? -8.176 2.084 12.472 1.00 98.12 107 THR A N 1
ATOM 819 C CA . THR A 1 107 ? -6.905 1.538 12.980 1.00 98.12 107 THR A CA 1
ATOM 820 C C . THR A 1 107 ? -7.037 0.824 14.324 1.00 98.12 107 THR A C 1
ATOM 822 O O . THR A 1 107 ? -6.152 0.050 14.688 1.00 98.12 107 THR A O 1
ATOM 825 N N . SER A 1 108 ? -8.138 1.029 15.057 1.00 97.94 108 SER A N 1
ATOM 826 C CA . SER A 1 108 ? -8.414 0.292 16.299 1.00 97.94 108 SER A CA 1
ATOM 827 C C . SER A 1 108 ? -8.933 -1.127 16.037 1.00 97.94 108 SER A C 1
ATOM 829 O O . SER A 1 108 ? -8.881 -1.991 16.915 1.00 97.94 108 SER A O 1
ATOM 831 N N . ARG A 1 109 ? -9.414 -1.389 14.814 1.00 97.44 109 ARG A N 1
ATOM 832 C CA . ARG A 1 109 ? -10.001 -2.671 14.397 1.00 97.44 109 ARG A CA 1
ATOM 833 C C . ARG A 1 109 ? -9.129 -3.414 13.399 1.00 97.44 109 ARG A C 1
ATOM 835 O O . ARG A 1 109 ? -9.024 -4.637 13.482 1.00 97.44 109 ARG A O 1
ATOM 842 N N . TYR A 1 110 ? -8.523 -2.682 12.470 1.00 98.50 110 TYR A N 1
ATOM 843 C CA . TYR A 1 110 ? -7.747 -3.239 11.375 1.00 98.50 110 TYR A CA 1
ATOM 844 C C . TYR A 1 110 ? -6.297 -2.778 11.420 1.00 98.50 110 TYR A C 1
ATOM 846 O O . TYR A 1 110 ? -6.000 -1.618 11.696 1.00 98.50 110 TYR A O 1
ATOM 854 N N . LEU A 1 111 ? -5.408 -3.687 11.034 1.00 98.19 111 LEU A N 1
ATOM 855 C CA . LEU A 1 111 ? -4.069 -3.350 10.590 1.00 98.19 111 LEU A CA 1
ATOM 856 C C . LEU A 1 111 ? -4.185 -2.858 9.143 1.00 98.19 111 LEU A C 1
ATOM 858 O O . LEU A 1 111 ? -4.357 -3.651 8.213 1.00 98.19 111 LEU A O 1
ATOM 862 N N . VAL A 1 112 ? -4.149 -1.540 8.957 1.00 98.31 112 VAL A N 1
ATOM 863 C CA . VAL A 1 112 ? -4.305 -0.913 7.641 1.00 98.31 112 VAL A CA 1
ATOM 864 C C . VAL A 1 112 ? -2.956 -0.895 6.933 1.00 98.31 112 VAL A C 1
ATOM 866 O O . VAL A 1 112 ? -1.973 -0.390 7.473 1.00 98.31 112 VAL A O 1
ATOM 869 N N . VAL A 1 113 ? -2.897 -1.426 5.714 1.00 97.94 113 VAL A N 1
ATOM 870 C CA . VAL A 1 113 ? -1.689 -1.470 4.881 1.00 97.94 113 VAL A CA 1
ATOM 871 C C . VAL A 1 113 ? -1.949 -0.722 3.585 1.00 97.94 113 VAL A C 1
ATOM 873 O O . VAL A 1 113 ? -2.903 -1.029 2.877 1.00 97.94 113 VAL A O 1
ATOM 876 N N . CYS A 1 114 ? -1.076 0.218 3.238 1.00 97.88 114 CYS A N 1
ATOM 877 C CA . CYS A 1 114 ? -1.080 0.861 1.927 1.00 97.88 114 CYS A CA 1
ATOM 878 C C . CYS A 1 114 ? 0.242 0.558 1.223 1.00 97.88 114 CYS A C 1
ATOM 880 O O . CYS A 1 114 ? 1.315 0.891 1.735 1.00 97.88 114 CYS A O 1
ATOM 882 N N . ALA A 1 115 ? 0.170 -0.104 0.070 1.00 96.81 115 ALA A N 1
ATOM 883 C CA . ALA A 1 115 ? 1.332 -0.416 -0.751 1.00 96.81 115 ALA A CA 1
ATOM 884 C C . ALA A 1 115 ? 1.434 0.573 -1.910 1.00 96.81 115 ALA A C 1
ATOM 886 O O . ALA A 1 115 ? 0.442 0.862 -2.574 1.00 96.81 115 ALA A O 1
ATOM 887 N N . ASN A 1 116 ? 2.644 1.053 -2.170 1.00 97.00 116 ASN A N 1
ATOM 888 C CA . ASN A 1 116 ? 2.960 1.843 -3.343 1.00 97.00 116 ASN A CA 1
ATOM 889 C C . ASN A 1 116 ? 3.119 0.906 -4.548 1.00 97.00 116 ASN A C 1
ATOM 891 O O . ASN A 1 116 ? 3.967 0.011 -4.526 1.00 97.00 116 ASN A O 1
ATOM 895 N N . VAL A 1 117 ? 2.317 1.085 -5.591 1.00 96.06 117 VAL A N 1
ATOM 896 C CA . VAL A 1 117 ? 2.289 0.182 -6.752 1.00 96.06 117 VAL A CA 1
ATOM 897 C C . VAL A 1 117 ? 3.646 0.105 -7.464 1.00 96.06 117 VAL A C 1
ATOM 899 O O . VAL A 1 117 ? 4.424 1.062 -7.473 1.00 96.06 117 VAL A O 1
ATOM 902 N N . LEU A 1 118 ? 3.938 -1.039 -8.091 1.00 96.44 118 LEU A N 1
ATOM 903 C CA . LEU A 1 118 ? 5.096 -1.170 -8.981 1.00 96.44 118 LEU A CA 1
ATOM 904 C C . LEU A 1 118 ? 5.004 -0.141 -10.119 1.00 96.44 118 LEU A C 1
ATOM 906 O O . LEU A 1 118 ? 3.926 0.115 -10.650 1.00 96.44 118 LEU A O 1
ATOM 910 N N . GLY A 1 119 ? 6.136 0.453 -10.484 1.00 95.06 119 GLY A N 1
ATOM 911 C CA . GLY A 1 119 ? 6.220 1.541 -11.460 1.00 95.06 119 GLY A CA 1
ATOM 912 C C . GLY A 1 119 ? 6.110 2.942 -10.855 1.00 95.06 119 GLY A C 1
ATOM 913 O O . GLY A 1 119 ? 6.578 3.893 -11.477 1.00 95.06 119 GLY A O 1
ATOM 914 N N . SER A 1 120 ? 5.573 3.085 -9.639 1.00 94.38 120 SER A N 1
ATOM 915 C CA . SER A 1 120 ? 5.499 4.378 -8.950 1.00 94.38 120 SER A CA 1
ATOM 916 C C . SER A 1 120 ? 6.880 4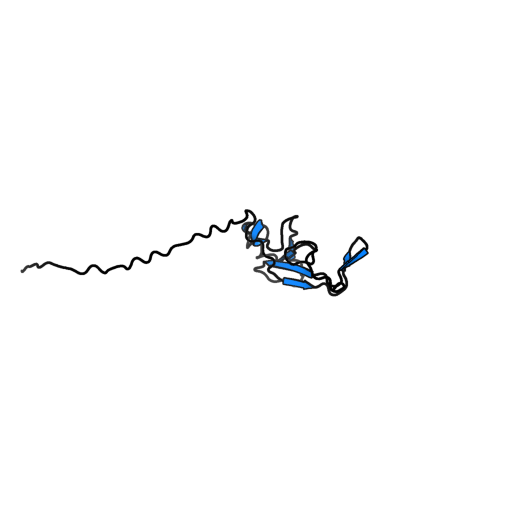.891 -8.532 1.00 94.38 120 SER A C 1
ATOM 918 O O . SER A 1 120 ? 7.707 4.137 -8.018 1.00 94.38 120 SER A O 1
ATOM 920 N N . CYS A 1 121 ? 7.101 6.201 -8.661 1.00 92.81 121 CYS A N 1
ATOM 921 C CA . CYS A 1 121 ? 8.345 6.869 -8.272 1.00 92.81 121 CYS A CA 1
ATOM 922 C C . CYS A 1 121 ? 8.528 7.044 -6.751 1.00 92.81 121 CYS A C 1
ATOM 924 O O . CYS A 1 121 ? 9.556 7.556 -6.317 1.00 92.81 121 CYS A O 1
ATOM 926 N N . TYR A 1 122 ? 7.582 6.591 -5.922 1.00 93.25 122 TYR A N 1
ATOM 927 C CA . TYR A 1 122 ? 7.642 6.718 -4.458 1.00 93.25 122 TYR A CA 1
ATOM 928 C C . TYR A 1 122 ? 8.260 5.495 -3.751 1.00 93.25 122 TYR A C 1
ATOM 930 O O . TYR A 1 122 ? 7.790 5.049 -2.706 1.00 93.25 122 TYR A O 1
ATOM 938 N N . GLY A 1 123 ? 9.342 4.946 -4.313 1.00 93.00 123 GLY A N 1
ATOM 939 C CA . GLY A 1 123 ? 10.216 3.970 -3.643 1.00 93.00 123 GLY A CA 1
ATOM 940 C C . GLY A 1 123 ? 9.942 2.486 -3.908 1.00 93.00 123 GLY A C 1
ATOM 941 O O . GLY A 1 123 ? 10.726 1.656 -3.453 1.00 93.00 123 GLY A O 1
ATOM 942 N N . SER A 1 124 ? 8.883 2.135 -4.642 1.00 96.75 124 SER A N 1
ATOM 943 C CA . SER A 1 124 ? 8.757 0.786 -5.222 1.00 96.75 124 SER A CA 1
ATOM 944 C C . SER A 1 124 ? 9.638 0.670 -6.469 1.00 96.75 124 SER A C 1
ATOM 946 O O . SER A 1 124 ? 10.076 1.687 -7.014 1.00 96.75 124 SER A O 1
ATOM 948 N N . THR A 1 125 ? 9.893 -0.553 -6.948 1.00 96.75 125 THR A N 1
ATOM 949 C CA . THR A 1 125 ? 10.612 -0.746 -8.216 1.00 96.75 125 THR A CA 1
ATOM 950 C C . THR A 1 125 ? 9.902 0.010 -9.330 1.00 96.75 125 THR A C 1
ATOM 952 O O . THR A 1 125 ? 8.707 -0.178 -9.559 1.00 96.75 125 THR A O 1
ATOM 955 N N . CYS A 1 126 ? 10.649 0.862 -10.019 1.00 95.38 126 CYS A N 1
ATOM 956 C CA . CYS A 1 126 ? 10.174 1.756 -11.065 1.00 95.38 126 CYS A CA 1
ATOM 957 C C . CYS A 1 126 ? 11.262 1.973 -12.121 1.00 95.38 126 CYS A C 1
ATOM 959 O O . CYS A 1 126 ? 12.366 1.448 -12.003 1.00 95.38 126 CYS A O 1
ATOM 961 N N . ALA A 1 127 ? 10.965 2.780 -13.141 1.00 93.94 127 ALA A N 1
ATOM 962 C CA . ALA A 1 127 ? 11.906 3.082 -14.222 1.00 93.94 127 ALA A CA 1
ATOM 963 C C . ALA A 1 127 ? 13.200 3.778 -13.753 1.00 93.94 127 ALA A C 1
ATOM 965 O O . ALA A 1 127 ? 14.200 3.734 -14.459 1.00 93.94 127 ALA A O 1
ATOM 966 N N . LEU A 1 128 ? 13.186 4.405 -12.572 1.00 91.56 128 LEU A N 1
ATOM 967 C CA . LEU A 1 128 ? 14.364 5.030 -11.959 1.00 91.56 128 LEU A CA 1
ATOM 968 C C . LEU A 1 128 ? 15.162 4.067 -11.066 1.00 91.56 128 LEU A C 1
ATOM 970 O O . LEU A 1 128 ? 16.167 4.464 -10.486 1.00 91.56 128 LEU A O 1
ATOM 974 N N . SER A 1 129 ? 14.695 2.830 -10.882 1.00 92.31 129 SER A N 1
ATOM 975 C CA . SER A 1 129 ? 15.402 1.843 -10.065 1.00 92.31 129 SER A CA 1
ATOM 976 C C . SER A 1 129 ? 16.642 1.326 -10.782 1.00 92.31 129 SER A C 1
ATOM 978 O O . SER A 1 129 ? 16.610 1.090 -11.987 1.00 92.31 129 SER A O 1
ATOM 980 N N . GLU A 1 130 ? 17.708 1.083 -10.019 1.00 89.31 130 GLU A N 1
ATOM 981 C CA . GLU A 1 130 ? 18.901 0.412 -10.530 1.00 89.31 130 GLU A CA 1
ATOM 982 C C . GLU A 1 130 ? 18.536 -0.972 -11.074 1.00 89.31 130 GLU A C 1
ATOM 984 O O . GLU A 1 130 ? 17.941 -1.802 -10.373 1.00 89.31 130 GLU A O 1
ATOM 989 N N . ASN A 1 131 ? 18.906 -1.215 -12.327 1.00 85.62 131 ASN A N 1
ATOM 990 C CA . ASN A 1 131 ? 18.804 -2.527 -12.931 1.00 85.62 131 ASN A CA 1
ATOM 991 C C . ASN A 1 131 ? 20.103 -3.298 -12.637 1.00 85.62 131 ASN A C 1
ATOM 993 O O . ASN A 1 131 ? 21.151 -2.896 -13.133 1.00 85.62 131 ASN A O 1
ATOM 997 N N . PRO A 1 132 ? 20.060 -4.396 -11.858 1.00 81.94 132 PRO A N 1
ATOM 998 C CA . PRO A 1 132 ? 21.265 -5.139 -11.489 1.00 81.94 132 PRO A CA 1
ATOM 999 C C . PRO A 1 132 ? 21.964 -5.804 -12.684 1.00 81.94 132 PRO A C 1
ATOM 1001 O O . PRO A 1 132 ? 23.129 -6.172 -12.567 1.00 81.94 132 PRO A O 1
ATOM 1004 N N . ASP A 1 133 ? 21.269 -5.950 -13.816 1.00 80.31 133 ASP A N 1
ATOM 1005 C CA . ASP A 1 133 ? 21.789 -6.614 -15.013 1.00 80.31 133 ASP A CA 1
ATOM 1006 C C . ASP A 1 133 ? 22.444 -5.637 -16.005 1.00 80.31 133 ASP A C 1
ATOM 1008 O O . ASP A 1 133 ? 23.010 -6.066 -17.013 1.00 80.31 133 ASP A O 1
ATOM 1012 N N . THR A 1 134 ? 22.377 -4.325 -15.753 1.00 74.31 134 THR A N 1
ATOM 1013 C CA . THR A 1 134 ? 23.002 -3.302 -16.605 1.00 74.31 134 THR A CA 1
ATOM 1014 C C . THR A 1 134 ? 23.926 -2.404 -15.777 1.00 74.31 134 THR A C 1
ATOM 1016 O O . THR A 1 134 ? 23.449 -1.867 -14.779 1.00 74.31 134 THR A O 1
ATOM 1019 N N . PRO A 1 135 ? 25.208 -2.240 -16.172 1.00 57.00 135 PRO A N 1
ATOM 1020 C CA . PRO A 1 135 ? 26.172 -1.371 -15.489 1.00 57.00 135 PRO A CA 1
ATOM 1021 C C . PRO A 1 135 ? 25.759 0.100 -15.409 1.00 57.00 135 PRO A C 1
ATOM 1023 O O . PRO A 1 135 ? 25.075 0.575 -16.346 1.00 57.00 135 PRO A O 1
#

Organism: NCBI:txid216773

InterPro domains:
  IPR008220 Homoserine/serine acetyltransferase MetX-like [PTHR32268] (14-133)
  IPR029058 Alpha/Beta hydrolase fold [G3DSA:3.40.50.1820] (32-135)
  IPR029058 Alpha/Beta hydrolase fold [SSF53474] (40-134)

Foldseek 3Di:
DDDDDDDDDDDDDDDDDDPDPPPPPVPVQDPQGDQALDADKDWDPAWDQDPVRDTDGTWIKGKHKAAPDDQDPVSPQAAEDEDDDQHARPCCRHPVVQDYPPHVNHRDRHGYMYIGDDQDPSNTPHPPDDRPVDD

Secondary structure (DSSP, 8-state):
-----------PPPPP--------------TT------SEEEEPSS-EE-TTS-EETT-EEEEEEE-SSPPPTT---EEEEE--TT--S-HHHHHGGGBSTTSSB-TTT-EEEEEPPTT-SSSSS-TTS--TT--

pLDDT: mean 81.19, std 23.74, range [30.73, 98.5]

Radius of gyration: 28.08 Å; chains: 1; bounding box: 40×74×86 Å